Protein AF-A0AAV4EIN0-F1 (afdb_monomer_lite)

InterPro domains:
  IPR035426 Gemin2/Brr1 [PF04938] (2-85)

Structure (mmCIF, N/CA/C/O backbone):
data_AF-A0AAV4EIN0-F1
#
_entry.id   AF-A0AAV4EIN0-F1
#
loop_
_atom_site.group_PDB
_atom_site.id
_atom_site.type_symbol
_atom_site.label_atom_id
_atom_site.label_alt_id
_atom_site.label_comp_id
_atom_site.label_asym_id
_atom_site.l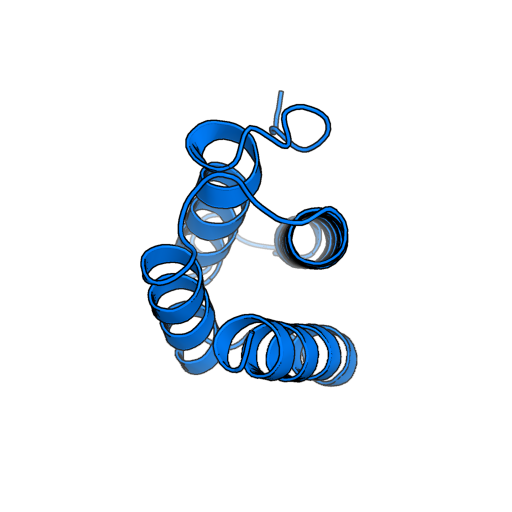abel_entity_id
_atom_site.label_seq_id
_atom_site.pdbx_PDB_ins_code
_atom_site.Cartn_x
_atom_site.Cartn_y
_atom_site.Cartn_z
_atom_site.occupancy
_atom_site.B_iso_or_equiv
_atom_site.auth_seq_id
_atom_site.auth_comp_id
_atom_site.auth_asym_id
_atom_site.auth_atom_id
_atom_site.pdbx_PDB_model_num
ATOM 1 N N . SER A 1 1 ? -8.098 -2.207 15.894 1.00 77.88 1 SER A N 1
ATOM 2 C CA . SER A 1 1 ? -9.327 -3.025 15.715 1.00 77.88 1 SER A CA 1
ATOM 3 C C . SER A 1 1 ? -8.955 -4.424 15.199 1.00 77.88 1 SER A C 1
ATOM 5 O O . SER A 1 1 ? -7.773 -4.666 14.973 1.00 77.88 1 SER A O 1
ATOM 7 N N . GLN A 1 2 ? -9.899 -5.365 15.015 1.00 86.19 2 GLN A N 1
ATOM 8 C CA . GLN A 1 2 ? -9.580 -6.633 14.321 1.00 86.19 2 GLN A CA 1
ATOM 9 C C . GLN A 1 2 ? -9.085 -6.377 12.884 1.00 86.19 2 GLN A C 1
ATOM 11 O O . GLN A 1 2 ? -8.132 -7.016 12.451 1.00 86.19 2 GLN A O 1
ATOM 16 N N . VAL A 1 3 ? -9.653 -5.378 12.196 1.00 90.25 3 VAL A N 1
ATOM 17 C CA . VAL A 1 3 ? -9.224 -4.945 10.853 1.00 90.25 3 VAL A CA 1
ATOM 18 C C . VAL A 1 3 ? -7.778 -4.441 10.862 1.00 90.25 3 VAL A C 1
ATOM 20 O O . VAL A 1 3 ? -7.005 -4.851 10.004 1.00 90.25 3 VAL A O 1
ATOM 23 N N . THR A 1 4 ? -7.379 -3.634 11.855 1.00 91.06 4 THR A N 1
ATOM 24 C CA . THR A 1 4 ? -5.990 -3.144 12.002 1.00 91.06 4 THR A CA 1
ATOM 25 C C . THR A 1 4 ? -4.988 -4.290 1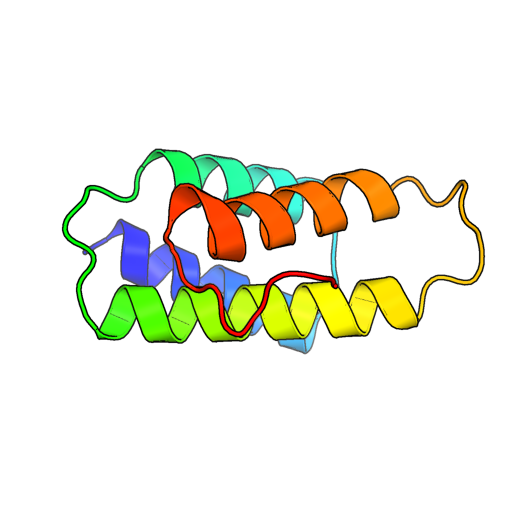2.098 1.00 91.06 4 THR A C 1
ATOM 27 O O . THR A 1 4 ? -3.977 -4.277 11.409 1.00 91.06 4 THR A O 1
ATOM 30 N N . LYS A 1 5 ? -5.290 -5.317 12.905 1.00 94.12 5 LYS A N 1
ATOM 31 C CA . LYS A 1 5 ? -4.410 -6.487 13.050 1.00 94.12 5 LYS A CA 1
ATOM 32 C C . LYS A 1 5 ? -4.264 -7.233 11.728 1.00 94.12 5 LYS A C 1
ATOM 34 O O . LYS A 1 5 ? -3.163 -7.594 11.338 1.00 94.12 5 LYS A O 1
ATOM 39 N N . VAL A 1 6 ? -5.369 -7.448 11.014 1.00 95.81 6 VAL A N 1
ATOM 40 C CA . VAL A 1 6 ? -5.333 -8.114 9.704 1.00 95.81 6 VAL A CA 1
ATOM 41 C C . VAL A 1 6 ? -4.557 -7.269 8.685 1.00 95.81 6 VAL A C 1
ATOM 43 O O . VAL A 1 6 ? -3.752 -7.817 7.937 1.00 95.81 6 VAL A O 1
ATOM 46 N N . LEU A 1 7 ? -4.723 -5.942 8.698 1.00 96.00 7 LEU A N 1
ATOM 47 C CA . LEU A 1 7 ? -3.931 -5.021 7.880 1.00 96.00 7 LEU A CA 1
ATOM 48 C C . LEU A 1 7 ? -2.434 -5.150 8.177 1.00 96.00 7 LEU A C 1
ATOM 50 O O . LEU A 1 7 ? -1.660 -5.337 7.243 1.00 96.00 7 LEU A O 1
ATOM 54 N N . GLU A 1 8 ? -2.033 -5.115 9.447 1.00 96.81 8 GLU A N 1
ATOM 55 C CA . GLU A 1 8 ? -0.649 -5.342 9.876 1.00 96.81 8 GLU A CA 1
ATOM 56 C C . GLU A 1 8 ? -0.095 -6.666 9.324 1.00 96.81 8 GLU A C 1
ATOM 58 O O . GLU A 1 8 ? 0.959 -6.671 8.685 1.00 96.81 8 GLU A O 1
ATOM 63 N N . TYR A 1 9 ? -0.819 -7.778 9.496 1.00 96.94 9 TYR A N 1
ATOM 64 C CA . TYR A 1 9 ? -0.406 -9.080 8.962 1.00 96.94 9 TYR A CA 1
ATOM 65 C C . TYR A 1 9 ? -0.201 -9.042 7.444 1.00 96.94 9 TYR A C 1
ATOM 67 O O . TYR A 1 9 ? 0.816 -9.527 6.949 1.00 96.94 9 TYR A O 1
ATOM 75 N N . HIS A 1 10 ? -1.127 -8.438 6.696 1.00 97.50 10 HIS A N 1
ATOM 76 C CA . HIS A 1 10 ? -0.999 -8.323 5.245 1.00 97.50 10 HIS A CA 1
ATOM 77 C C . HIS A 1 10 ? 0.148 -7.403 4.815 1.00 97.50 10 HIS A C 1
ATOM 79 O O . HIS A 1 10 ? 0.783 -7.696 3.803 1.00 97.50 10 HIS A O 1
ATOM 85 N N . VAL A 1 11 ? 0.430 -6.325 5.551 1.00 97.69 11 VAL A N 1
ATOM 86 C CA . VAL A 1 11 ? 1.560 -5.421 5.274 1.00 97.69 11 VAL A CA 1
ATOM 87 C C . VAL A 1 11 ? 2.890 -6.131 5.515 1.00 97.69 11 VAL A C 1
ATOM 89 O O . VAL A 1 11 ? 3.768 -6.079 4.657 1.00 97.69 11 VAL A O 1
ATOM 92 N N . ASN A 1 12 ? 3.029 -6.851 6.628 1.00 97.50 12 ASN A N 1
ATOM 93 C CA . ASN A 1 12 ? 4.235 -7.632 6.908 1.00 97.50 12 ASN A CA 1
ATOM 94 C C . ASN A 1 12 ? 4.423 -8.757 5.875 1.00 97.50 12 ASN A C 1
ATOM 96 O O . ASN A 1 12 ? 5.533 -9.009 5.413 1.00 97.50 12 ASN A O 1
ATOM 100 N N . TRP A 1 13 ? 3.335 -9.410 5.453 1.00 97.19 13 TRP A N 1
ATOM 101 C CA . TRP A 1 13 ? 3.400 -10.446 4.422 1.00 97.19 13 TRP A CA 1
ATOM 102 C C . TRP A 1 13 ? 3.788 -9.887 3.046 1.00 97.19 13 TRP A C 1
ATOM 104 O O .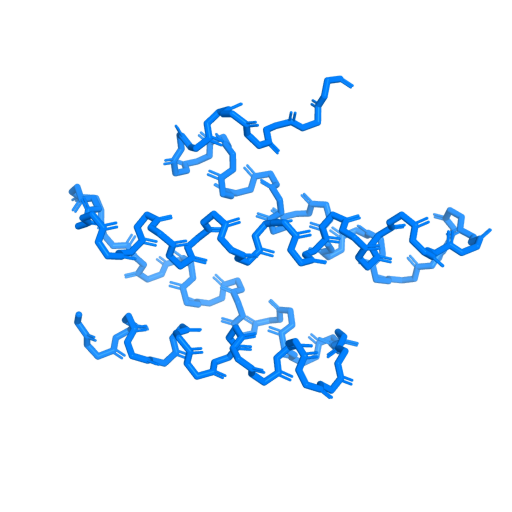 TRP A 1 13 ? 4.562 -10.519 2.328 1.00 97.19 13 TRP A O 1
ATOM 114 N N . LEU A 1 14 ? 3.300 -8.690 2.694 1.00 97.19 14 LEU A N 1
ATOM 115 C CA . LEU A 1 14 ? 3.685 -7.974 1.472 1.00 97.19 14 LEU A CA 1
ATOM 116 C C . LEU A 1 14 ? 5.191 -7.707 1.440 1.00 97.19 14 LEU A C 1
ATOM 118 O O . LEU A 1 14 ? 5.837 -7.954 0.428 1.00 97.19 14 LEU A O 1
ATOM 122 N N . GLU A 1 15 ? 5.749 -7.218 2.546 1.00 96.00 15 GLU A N 1
ATOM 123 C CA . GLU A 1 15 ? 7.180 -6.924 2.647 1.00 96.00 15 GLU A CA 1
ATOM 124 C C . GLU A 1 15 ? 8.042 -8.186 2.501 1.00 96.00 15 GLU A C 1
ATOM 126 O O . GLU A 1 15 ? 9.083 -8.149 1.852 1.00 96.00 15 GLU A O 1
ATOM 131 N N . ALA A 1 16 ? 7.589 -9.314 3.051 1.00 96.19 16 ALA A N 1
ATOM 132 C CA . ALA A 1 16 ? 8.332 -10.569 3.006 1.00 96.19 16 ALA A CA 1
ATOM 133 C C . ALA A 1 16 ? 8.227 -11.318 1.666 1.00 96.19 16 ALA A C 1
ATOM 135 O O . ALA A 1 16 ? 9.140 -12.061 1.315 1.00 96.19 16 ALA A O 1
ATOM 136 N N . THR A 1 17 ? 7.106 -11.190 0.946 1.00 95.12 17 THR A N 1
ATOM 137 C CA . THR A 1 17 ? 6.797 -12.064 -0.207 1.00 95.12 17 THR A CA 1
ATOM 138 C C . THR A 1 17 ? 6.551 -11.336 -1.524 1.00 95.12 17 THR A C 1
ATOM 140 O O . THR A 1 17 ? 6.472 -11.983 -2.567 1.00 95.12 17 THR A O 1
ATOM 143 N N . GLY A 1 18 ? 6.479 -10.006 -1.502 1.00 94.00 18 GLY A N 1
ATOM 144 C CA . GLY A 1 18 ? 6.140 -9.199 -2.667 1.00 94.00 18 GLY A CA 1
ATOM 145 C C . GLY A 1 18 ? 4.634 -9.104 -2.910 1.00 94.00 18 GLY A C 1
ATOM 146 O O . GLY A 1 18 ? 3.811 -9.680 -2.198 1.00 94.00 18 GLY A O 1
ATOM 147 N N . PHE A 1 19 ? 4.257 -8.307 -3.911 1.00 95.31 19 PHE A N 1
ATOM 148 C CA . PHE A 1 19 ? 2.855 -8.026 -4.198 1.00 95.31 19 PHE A CA 1
ATOM 149 C C . PHE A 1 19 ? 2.211 -9.138 -5.028 1.00 95.31 19 PHE A C 1
ATOM 151 O O . PHE A 1 19 ? 2.778 -9.640 -5.998 1.00 95.31 19 PHE A O 1
ATOM 158 N N . SER A 1 20 ? 0.972 -9.485 -4.679 1.00 95.00 20 SER A N 1
ATOM 159 C CA . SER A 1 20 ? 0.135 -10.363 -5.491 1.00 95.00 20 SER A CA 1
ATOM 160 C C . SER A 1 20 ? -1.261 -9.784 -5.667 1.00 95.00 20 SER A C 1
ATOM 162 O O . SER A 1 20 ? -1.815 -9.135 -4.779 1.00 95.00 20 SER A O 1
ATOM 164 N N . ARG A 1 21 ? -1.901 -10.124 -6.785 1.00 93.56 21 ARG A N 1
ATOM 165 C CA . ARG A 1 21 ? -3.263 -9.678 -7.107 1.00 93.56 21 ARG A CA 1
ATOM 166 C C . ARG A 1 21 ? -4.315 -10.064 -6.062 1.00 93.56 21 ARG A C 1
ATOM 168 O O . ARG A 1 21 ? -5.267 -9.332 -5.799 1.00 93.56 21 ARG A O 1
ATOM 175 N N . LYS A 1 22 ? -4.163 -11.238 -5.439 1.00 94.50 22 LYS A N 1
ATOM 176 C CA . LYS A 1 22 ? -5.048 -11.666 -4.341 1.00 94.50 22 LYS A CA 1
ATOM 177 C C . LYS A 1 22 ? -4.872 -10.769 -3.118 1.00 94.50 22 LYS A C 1
ATOM 179 O O . LYS A 1 22 ? -5.855 -10.441 -2.459 1.00 94.50 22 LYS A O 1
ATOM 184 N N . GLN A 1 23 ? -3.641 -10.358 -2.840 1.00 94.94 23 GLN A N 1
ATOM 185 C CA . GLN A 1 23 ? -3.324 -9.476 -1.728 1.00 94.94 23 GLN A CA 1
ATOM 186 C C . GLN A 1 23 ? -3.797 -8.042 -1.983 1.00 94.94 23 GLN A C 1
ATOM 188 O O . GLN A 1 23 ? -4.357 -7.437 -1.076 1.00 94.94 23 GLN A O 1
ATOM 193 N N . GLY A 1 24 ? -3.709 -7.543 -3.220 1.00 96.00 24 GLY A N 1
ATOM 194 C CA . GLY A 1 24 ? -4.311 -6.265 -3.620 1.00 96.00 24 GLY A CA 1
ATOM 195 C C . GLY A 1 24 ? -5.808 -6.177 -3.298 1.00 96.00 24 GLY A C 1
ATOM 196 O O . GLY A 1 24 ? -6.271 -5.188 -2.730 1.00 96.00 24 GLY A O 1
ATOM 197 N N . ARG A 1 25 ? -6.567 -7.251 -3.559 1.00 96.25 25 ARG A N 1
ATOM 198 C CA . ARG A 1 25 ? -7.999 -7.336 -3.203 1.00 96.25 25 ARG A CA 1
ATOM 199 C C . ARG A 1 25 ? -8.238 -7.311 -1.695 1.00 96.25 25 ARG A C 1
ATOM 201 O O . ARG A 1 25 ? -9.172 -6.651 -1.248 1.00 96.25 25 ARG A O 1
ATOM 208 N N . TRP A 1 26 ? -7.401 -8.008 -0.924 1.00 96.94 26 TRP A N 1
ATOM 209 C CA . TRP A 1 26 ? -7.454 -7.953 0.537 1.00 96.94 26 TRP A CA 1
ATOM 210 C C . TRP A 1 26 ? -7.182 -6.543 1.048 1.00 96.94 26 TRP A C 1
ATOM 212 O O . TRP A 1 26 ? -7.962 -6.048 1.855 1.00 96.94 26 TRP A O 1
ATOM 222 N N . PHE A 1 27 ? -6.155 -5.861 0.533 1.00 97.38 27 PHE A N 1
ATOM 223 C CA . PHE A 1 27 ? -5.898 -4.468 0.892 1.00 97.38 27 PHE A CA 1
ATOM 224 C C . PHE A 1 27 ? -7.098 -3.583 0.579 1.00 97.38 27 PHE A C 1
ATOM 226 O O . PHE A 1 27 ? -7.571 -2.893 1.472 1.00 97.38 27 PHE A O 1
ATOM 233 N N . TYR A 1 28 ? -7.658 -3.654 -0.630 1.00 96.56 28 TYR A N 1
ATOM 234 C CA . TYR A 1 28 ? -8.846 -2.871 -0.976 1.00 96.56 28 TYR A CA 1
ATOM 235 C C . TYR A 1 28 ? -10.018 -3.121 -0.011 1.00 96.56 28 TYR A C 1
ATOM 237 O O . TYR A 1 28 ? -10.622 -2.172 0.487 1.00 96.56 28 TYR A O 1
ATOM 245 N N . ALA A 1 29 ? -10.309 -4.386 0.309 1.00 96.38 29 ALA A N 1
ATOM 246 C CA . ALA A 1 29 ? -11.371 -4.741 1.247 1.00 96.38 29 ALA A CA 1
ATOM 247 C C . ALA A 1 29 ? -11.097 -4.220 2.668 1.00 96.38 29 ALA A C 1
ATOM 249 O O . ALA A 1 29 ? -12.002 -3.693 3.311 1.00 96.38 29 ALA A O 1
ATOM 250 N N . LEU A 1 30 ? -9.859 -4.331 3.158 1.00 95.88 30 LEU A N 1
ATOM 251 C CA . LEU A 1 30 ? -9.469 -3.834 4.481 1.00 95.88 30 LEU A CA 1
ATOM 252 C C . LEU A 1 30 ? -9.571 -2.312 4.552 1.00 95.88 30 LEU A C 1
ATOM 254 O O . LEU A 1 30 ? -10.170 -1.792 5.488 1.00 95.88 30 LEU A O 1
ATOM 258 N N . LEU A 1 31 ? -9.062 -1.610 3.535 1.00 95.25 31 LEU A N 1
ATOM 259 C CA . LEU A 1 31 ? -9.170 -0.158 3.412 1.00 95.25 31 LEU A CA 1
ATOM 260 C C . LEU A 1 31 ? -10.639 0.283 3.410 1.00 95.25 31 LEU A C 1
ATOM 262 O O . LEU A 1 31 ? -11.002 1.176 4.164 1.00 95.25 31 LEU A O 1
ATOM 266 N N . ALA A 1 32 ? -11.511 -0.387 2.653 1.00 94.38 32 ALA A N 1
ATOM 267 C CA . ALA A 1 32 ? -12.941 -0.070 2.624 1.00 94.38 32 ALA A CA 1
ATOM 268 C C . ALA A 1 32 ? -13.649 -0.242 3.985 1.00 94.38 32 ALA A C 1
ATOM 270 O O . ALA A 1 32 ? -14.698 0.359 4.205 1.00 94.38 32 ALA A O 1
ATOM 271 N N . ASN A 1 33 ? -13.089 -1.043 4.899 1.00 93.12 33 ASN A N 1
ATOM 272 C CA . ASN A 1 33 ? -13.636 -1.278 6.238 1.00 93.12 33 ASN A CA 1
ATOM 273 C C . ASN A 1 33 ? -13.010 -0.393 7.331 1.00 93.12 33 ASN A C 1
ATOM 275 O O . ASN A 1 33 ? -13.460 -0.438 8.478 1.00 93.12 33 ASN A O 1
ATOM 279 N N . LEU A 1 34 ? -11.985 0.407 7.019 1.00 91.38 34 LEU A N 1
ATOM 280 C CA . LEU A 1 34 ? -11.424 1.358 7.977 1.00 91.38 34 LEU A CA 1
ATOM 281 C C . LEU A 1 34 ? -12.377 2.543 8.162 1.00 91.38 34 LEU A C 1
ATOM 283 O O . LEU A 1 34 ? -12.677 3.279 7.223 1.00 91.38 34 LEU A O 1
ATOM 287 N N . GLN A 1 35 ? -12.836 2.745 9.395 1.00 86.31 35 GLN A N 1
ATOM 288 C CA . GLN A 1 35 ? -13.717 3.853 9.752 1.00 86.31 35 GLN A CA 1
ATOM 289 C C . GLN A 1 35 ? -12.901 5.085 10.154 1.00 86.31 35 GLN A C 1
ATOM 291 O O . GLN A 1 35 ? -11.914 4.979 10.880 1.00 86.31 35 GLN A O 1
ATOM 296 N N . LYS A 1 36 ? -13.332 6.267 9.701 1.00 86.69 36 LYS A N 1
ATOM 297 C CA . LYS A 1 36 ? -12.800 7.546 10.187 1.00 86.69 36 LYS A CA 1
ATOM 298 C C . LYS A 1 36 ? -13.480 7.929 11.521 1.00 86.69 36 LYS A C 1
ATOM 300 O O . LYS A 1 36 ? -14.674 7.665 11.663 1.00 86.69 36 LYS A O 1
ATOM 305 N N . PRO A 1 37 ? -12.779 8.603 12.455 1.00 89.69 37 PRO A N 1
ATOM 306 C CA . PRO A 1 37 ? -11.375 9.011 12.373 1.00 89.69 37 PRO A CA 1
ATOM 307 C C . PRO A 1 37 ? -10.416 7.831 12.578 1.00 89.69 37 PRO A C 1
ATOM 309 O O . PRO A 1 37 ? -10.658 6.958 13.407 1.00 89.69 37 PRO A O 1
ATOM 312 N N . LEU A 1 38 ? -9.317 7.826 11.821 1.00 88.25 38 LEU A N 1
ATOM 313 C CA . LEU A 1 38 ? -8.283 6.799 11.935 1.00 88.25 38 LEU A CA 1
ATOM 314 C C . LEU A 1 38 ? -7.517 6.941 13.250 1.00 88.25 38 LEU A C 1
ATOM 316 O O . LEU A 1 38 ? -7.193 8.056 13.669 1.00 88.25 38 LEU A O 1
ATOM 320 N N . MET A 1 39 ? -7.161 5.812 13.858 1.00 91.12 39 MET A N 1
ATOM 321 C CA . MET A 1 39 ? -6.232 5.822 14.982 1.00 91.12 39 MET A CA 1
ATOM 322 C C . MET A 1 39 ? -4.797 6.058 14.480 1.00 91.12 39 MET A C 1
ATOM 324 O O . MET A 1 39 ? -4.471 5.688 13.348 1.00 91.12 39 MET A O 1
ATOM 328 N N . PRO A 1 40 ? -3.897 6.623 15.309 1.00 90.69 40 PRO A N 1
ATOM 329 C CA . PRO A 1 40 ? -2.498 6.836 14.925 1.00 90.69 40 PRO A CA 1
ATOM 330 C C . PRO A 1 40 ? -1.791 5.563 14.434 1.00 90.69 40 PRO A C 1
ATOM 332 O O . PRO A 1 40 ? -0.964 5.620 13.524 1.00 90.69 40 PRO A O 1
ATOM 335 N N . GLU A 1 41 ? -2.148 4.413 15.008 1.00 90.88 41 GLU A N 1
ATOM 336 C CA . GLU A 1 41 ? -1.649 3.100 14.600 1.00 90.88 41 GLU A CA 1
ATOM 337 C C . GLU A 1 41 ? -2.085 2.734 13.174 1.00 90.88 41 GLU A C 1
ATOM 339 O O . GLU A 1 41 ? -1.242 2.358 12.359 1.00 90.88 41 GLU A O 1
ATOM 344 N N . ASP A 1 42 ? -3.368 2.920 12.837 1.00 92.38 42 ASP A N 1
ATOM 345 C CA . ASP A 1 42 ? -3.877 2.684 11.482 1.00 92.38 42 ASP A CA 1
ATOM 346 C C . ASP A 1 42 ? -3.136 3.577 10.478 1.00 92.38 42 ASP A C 1
ATOM 348 O O . ASP A 1 42 ? -2.657 3.096 9.454 1.00 92.38 42 ASP A O 1
ATOM 352 N N . CYS A 1 43 ? -2.948 4.862 10.804 1.00 93.44 43 CYS A N 1
ATOM 353 C CA . CYS A 1 43 ? -2.171 5.785 9.975 1.00 93.44 43 CYS A CA 1
ATOM 354 C C . CYS A 1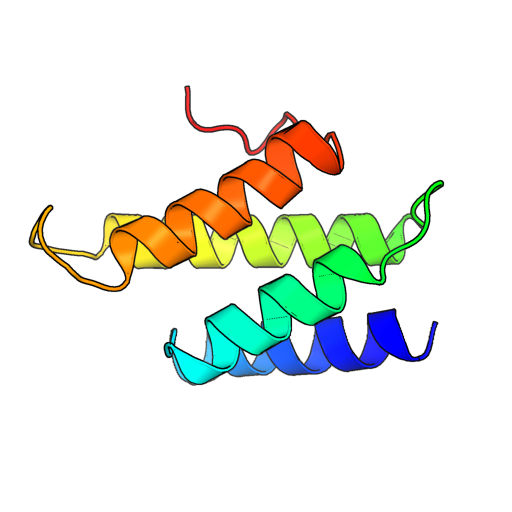 43 ? -0.741 5.276 9.738 1.00 93.44 43 CYS A C 1
ATOM 356 O O . CYS A 1 43 ? -0.258 5.313 8.610 1.00 93.44 43 CYS A O 1
ATOM 358 N N . SER A 1 44 ? -0.057 4.779 10.773 1.00 94.44 44 SER A N 1
ATOM 359 C CA . SER A 1 44 ? 1.300 4.228 10.643 1.00 94.44 44 SER A CA 1
ATOM 360 C C . SER A 1 44 ? 1.353 3.061 9.649 1.00 94.44 44 SER A C 1
ATOM 362 O O . SER A 1 44 ? 2.186 3.055 8.734 1.00 94.44 44 SER A O 1
ATOM 364 N N . TRP A 1 45 ? 0.413 2.118 9.765 1.00 96.25 45 TRP A N 1
ATOM 365 C CA . TRP A 1 45 ? 0.317 0.961 8.872 1.00 96.25 45 TRP A CA 1
ATOM 366 C C . TRP A 1 45 ? -0.040 1.348 7.440 1.00 96.25 45 TRP A C 1
ATOM 368 O O . TRP A 1 45 ? 0.585 0.849 6.504 1.00 96.25 45 TRP A O 1
ATOM 378 N N . LEU A 1 46 ? -0.973 2.284 7.255 1.00 96.00 46 LEU A N 1
ATOM 379 C CA . LEU A 1 46 ? -1.323 2.820 5.939 1.00 96.00 46 LEU A CA 1
ATOM 380 C C . LEU A 1 46 ? -0.118 3.479 5.265 1.00 96.00 46 LEU A C 1
ATOM 382 O O . LEU A 1 46 ? 0.157 3.208 4.096 1.00 96.00 46 LEU A O 1
ATOM 386 N N . ARG A 1 47 ? 0.652 4.284 6.007 1.00 95.62 47 ARG A N 1
ATOM 387 C CA . ARG A 1 47 ? 1.867 4.908 5.470 1.00 95.62 47 ARG A CA 1
ATOM 388 C C . ARG A 1 47 ? 2.915 3.874 5.065 1.00 95.62 47 ARG A C 1
ATOM 390 O O . ARG A 1 47 ? 3.552 4.022 4.024 1.00 95.62 47 ARG A O 1
ATOM 397 N N . ARG A 1 48 ? 3.105 2.822 5.868 1.00 96.38 48 ARG A N 1
ATOM 398 C CA . ARG A 1 48 ? 4.021 1.721 5.530 1.00 96.38 48 ARG A CA 1
ATOM 399 C C . ARG A 1 48 ? 3.563 0.977 4.276 1.00 96.38 48 ARG A C 1
ATOM 401 O O . ARG A 1 48 ? 4.389 0.755 3.396 1.00 96.38 48 ARG A O 1
ATOM 408 N N . LEU A 1 49 ? 2.270 0.663 4.169 1.00 97.38 49 LEU A N 1
ATOM 409 C CA . LEU A 1 49 ? 1.679 0.034 2.986 1.00 97.38 49 LEU A CA 1
ATOM 410 C C . LEU A 1 49 ? 1.951 0.854 1.721 1.00 97.38 49 LEU A C 1
ATOM 412 O O . LEU A 1 49 ? 2.485 0.318 0.756 1.00 97.38 49 LEU A O 1
ATOM 416 N N . ALA A 1 50 ? 1.639 2.151 1.738 1.00 96.75 50 ALA A N 1
ATOM 417 C CA . ALA A 1 50 ? 1.851 3.014 0.580 1.00 96.75 50 ALA A CA 1
ATOM 418 C C . ALA A 1 50 ? 3.328 3.086 0.168 1.00 96.75 50 ALA A C 1
ATOM 420 O O . ALA A 1 50 ? 3.620 2.952 -1.014 1.00 96.75 50 ALA A O 1
ATOM 421 N N . ARG A 1 51 ? 4.268 3.195 1.120 1.00 96.25 51 ARG A N 1
ATOM 422 C CA . ARG A 1 51 ? 5.710 3.162 0.810 1.00 96.25 51 ARG A CA 1
ATOM 423 C C . ARG A 1 51 ? 6.140 1.854 0.145 1.00 96.25 51 ARG A C 1
ATOM 425 O O . ARG A 1 51 ? 6.869 1.891 -0.841 1.00 96.25 51 ARG A O 1
ATOM 432 N N . LEU A 1 52 ? 5.673 0.710 0.649 1.00 96.94 52 LEU A N 1
ATOM 433 C CA . LEU A 1 52 ? 5.951 -0.591 0.031 1.00 96.94 52 LEU A CA 1
ATOM 434 C C . LEU A 1 52 ? 5.369 -0.664 -1.384 1.00 96.94 52 LEU A C 1
ATOM 436 O O . LEU A 1 52 ? 6.077 -1.053 -2.308 1.00 96.94 52 LEU A O 1
ATOM 440 N N . CYS A 1 53 ? 4.120 -0.232 -1.579 1.00 96.75 53 CYS A N 1
ATOM 441 C CA . CYS A 1 53 ? 3.503 -0.185 -2.903 1.00 96.75 53 CYS A CA 1
ATOM 442 C C . CYS A 1 53 ? 4.273 0.727 -3.868 1.00 96.75 53 CYS A C 1
ATOM 444 O O . CYS A 1 53 ? 4.489 0.334 -5.012 1.00 96.75 53 CYS A O 1
ATOM 446 N N . SER A 1 54 ? 4.731 1.899 -3.419 1.00 95.75 54 SER A N 1
ATOM 447 C CA . SER A 1 54 ? 5.536 2.813 -4.236 1.00 95.75 54 SER A CA 1
ATOM 448 C C . SER A 1 54 ? 6.877 2.201 -4.633 1.00 95.75 54 SER A C 1
ATOM 450 O O . SER A 1 54 ? 7.256 2.306 -5.797 1.00 95.75 54 SER A O 1
ATOM 452 N N . ASN A 1 55 ? 7.559 1.513 -3.711 1.00 96.00 55 ASN A N 1
ATOM 453 C CA . ASN A 1 55 ? 8.821 0.826 -3.998 1.00 96.00 55 ASN A CA 1
ATOM 454 C C . ASN A 1 55 ? 8.637 -0.308 -5.013 1.00 96.00 55 ASN A C 1
ATOM 456 O O . ASN A 1 55 ? 9.415 -0.421 -5.954 1.00 96.00 55 ASN A O 1
ATOM 460 N N . ILE A 1 56 ? 7.592 -1.124 -4.845 1.00 95.94 56 ILE A N 1
ATOM 461 C CA . ILE A 1 56 ? 7.280 -2.221 -5.771 1.00 95.94 56 ILE A CA 1
ATOM 462 C C . ILE A 1 56 ? 6.938 -1.659 -7.149 1.00 95.94 56 ILE A C 1
ATOM 464 O O . ILE A 1 56 ? 7.453 -2.138 -8.151 1.00 95.94 56 ILE A O 1
ATOM 468 N N . ARG A 1 57 ? 6.127 -0.598 -7.201 1.00 95.94 57 ARG A N 1
ATOM 469 C CA . ARG A 1 57 ? 5.770 0.073 -8.450 1.00 95.94 57 ARG A CA 1
ATOM 470 C C . ARG A 1 57 ? 6.991 0.642 -9.172 1.00 95.94 57 ARG A C 1
ATOM 472 O O . ARG A 1 57 ? 7.074 0.518 -10.385 1.00 95.94 57 ARG A O 1
ATOM 479 N N . ALA A 1 58 ? 7.925 1.252 -8.442 1.00 95.06 58 ALA A N 1
ATOM 480 C CA . ALA A 1 58 ? 9.155 1.800 -9.014 1.00 95.06 58 ALA A CA 1
ATOM 481 C C . ALA A 1 58 ? 10.086 0.720 -9.594 1.00 95.06 58 ALA A C 1
ATOM 483 O O . ALA A 1 58 ? 10.932 1.034 -10.424 1.00 95.06 58 ALA A O 1
ATOM 484 N N . ALA A 1 59 ? 9.927 -0.535 -9.165 1.00 95.38 59 ALA A N 1
ATOM 485 C CA . ALA A 1 59 ? 10.660 -1.680 -9.691 1.00 95.38 59 ALA A CA 1
ATOM 486 C C . ALA A 1 59 ? 9.976 -2.351 -10.899 1.00 95.38 59 ALA A C 1
ATOM 488 O O . ALA A 1 59 ? 10.535 -3.298 -11.448 1.00 95.38 59 ALA A O 1
ATOM 489 N N . LEU A 1 60 ? 8.782 -1.905 -11.313 1.00 95.06 60 LEU A N 1
ATOM 490 C CA . LEU A 1 60 ? 8.113 -2.440 -12.502 1.00 95.06 60 LEU A CA 1
ATOM 491 C C . LEU A 1 60 ? 8.799 -1.929 -13.775 1.00 95.06 60 LEU A C 1
ATOM 493 O O . LEU A 1 60 ? 9.020 -0.731 -13.935 1.00 95.06 60 LEU A O 1
ATOM 497 N N . GLU A 1 61 ? 9.098 -2.840 -14.701 1.00 93.12 61 GLU A N 1
ATOM 498 C CA . GLU A 1 61 ? 9.825 -2.525 -15.941 1.00 93.12 61 GLU A CA 1
ATOM 499 C C . GLU A 1 61 ? 8.908 -2.063 -17.084 1.00 93.12 61 GLU A C 1
ATOM 501 O O . GLU A 1 61 ? 9.370 -1.428 -18.031 1.00 93.12 61 GLU A O 1
ATOM 506 N N . SER A 1 62 ? 7.610 -2.378 -17.012 1.00 93.12 62 SER A N 1
ATOM 507 C CA . SER A 1 62 ? 6.639 -2.114 -18.077 1.00 93.12 62 SER A CA 1
ATOM 508 C C . SER A 1 62 ? 5.437 -1.316 -17.560 1.00 93.12 62 SER A C 1
ATOM 510 O O . SER A 1 62 ? 4.860 -1.662 -16.524 1.00 93.12 62 SER A O 1
ATOM 512 N N . PRO A 1 63 ? 5.004 -0.272 -18.294 1.00 88.38 63 PRO A N 1
ATOM 513 C CA . PRO A 1 63 ? 3.771 0.449 -17.991 1.00 88.38 63 PRO A CA 1
ATOM 514 C C . PRO A 1 63 ? 2.501 -0.386 -18.243 1.00 88.38 63 PRO A C 1
ATOM 516 O O . PRO A 1 63 ? 1.419 -0.008 -17.797 1.00 88.38 63 PRO A O 1
ATOM 519 N N . GLU A 1 64 ? 2.612 -1.529 -18.919 1.00 92.12 64 GLU A N 1
ATOM 520 C CA . GLU A 1 64 ? 1.536 -2.500 -19.127 1.00 92.12 64 GLU A CA 1
ATOM 521 C C . GLU A 1 64 ? 1.466 -3.563 -18.021 1.00 92.12 64 GLU A C 1
ATOM 523 O O . GLU A 1 64 ? 0.606 -4.449 -18.084 1.00 92.12 64 GLU A O 1
ATOM 528 N N . ASP A 1 65 ? 2.337 -3.498 -17.005 1.00 93.44 65 ASP A N 1
ATOM 529 C CA . ASP A 1 65 ? 2.316 -4.464 -15.912 1.00 93.44 65 ASP A CA 1
ATOM 530 C C . ASP A 1 65 ? 0.940 -4.448 -15.213 1.00 93.44 65 ASP A C 1
ATOM 532 O O . ASP A 1 65 ? 0.467 -3.397 -14.756 1.00 93.44 65 ASP A O 1
ATOM 536 N N . PRO A 1 66 ? 0.265 -5.605 -15.094 1.00 88.81 66 PRO A N 1
ATOM 537 C CA . PRO A 1 66 ? -1.078 -5.675 -14.530 1.00 88.81 66 PRO A CA 1
ATOM 538 C C . PRO A 1 66 ? -1.152 -5.207 -13.068 1.00 88.8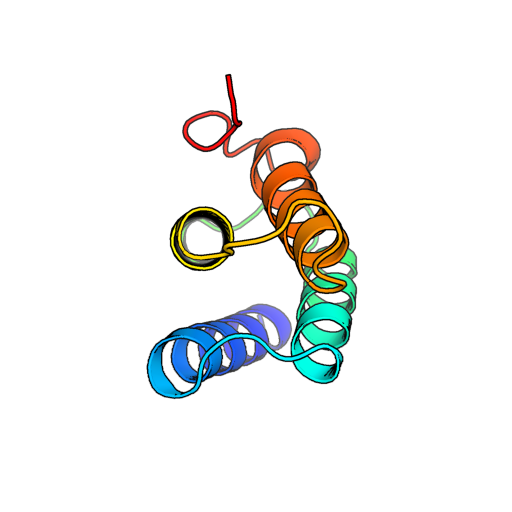1 66 PRO A C 1
ATOM 540 O O . PRO A 1 66 ? -2.234 -4.832 -12.607 1.00 88.81 66 PRO A O 1
ATOM 543 N N . GLN A 1 67 ? -0.039 -5.219 -12.329 1.00 93.25 67 GLN A N 1
ATOM 544 C CA . GLN A 1 67 ? 0.032 -4.761 -10.943 1.00 93.25 67 GLN A CA 1
ATOM 545 C C . GLN A 1 67 ? 0.067 -3.237 -10.826 1.00 93.25 67 GLN A C 1
ATOM 547 O O . GLN A 1 67 ? -0.345 -2.710 -9.791 1.00 93.25 67 GLN A O 1
ATOM 552 N N . LEU A 1 68 ? 0.493 -2.516 -11.869 1.00 95.38 68 LEU A N 1
ATOM 553 C CA . LEU A 1 68 ? 0.664 -1.061 -11.834 1.00 95.38 68 LEU A CA 1
ATOM 554 C C . LEU A 1 68 ? -0.618 -0.344 -11.393 1.00 95.38 68 LEU A C 1
ATOM 556 O O . LEU A 1 68 ? -0.596 0.502 -10.498 1.00 95.38 68 LEU A O 1
ATOM 560 N N . ASN A 1 69 ? -1.757 -0.728 -11.972 1.00 93.88 69 ASN A N 1
ATOM 561 C CA . ASN A 1 69 ? -3.056 -0.142 -11.643 1.00 93.88 69 ASN A CA 1
ATOM 562 C C . ASN A 1 69 ? -3.495 -0.450 -10.204 1.00 93.88 69 ASN A C 1
ATOM 564 O O . ASN A 1 69 ? -4.060 0.413 -9.532 1.00 93.88 69 ASN A O 1
ATOM 568 N N . GLU A 1 70 ? -3.226 -1.663 -9.717 1.00 95.50 70 GLU A N 1
ATOM 569 C CA . GLU A 1 70 ? -3.588 -2.074 -8.356 1.00 95.50 70 GLU A CA 1
ATOM 570 C C . GLU A 1 70 ? -2.742 -1.325 -7.312 1.00 95.50 70 GLU A C 1
ATOM 572 O O . GLU A 1 70 ? -3.282 -0.823 -6.324 1.00 95.50 70 GLU A O 1
ATOM 577 N N . LEU A 1 71 ? -1.439 -1.168 -7.566 1.00 96.75 71 LEU A N 1
ATOM 578 C CA . LEU A 1 71 ? -0.524 -0.403 -6.715 1.00 96.75 71 LEU A CA 1
ATOM 579 C C . LEU A 1 71 ? -0.904 1.083 -6.680 1.00 96.75 71 LEU A C 1
ATOM 581 O O . LEU A 1 71 ? -1.032 1.655 -5.596 1.00 96.75 71 LEU A O 1
ATOM 585 N N . ASN A 1 72 ? -1.164 1.690 -7.843 1.00 95.62 72 ASN A N 1
ATOM 586 C CA . ASN A 1 72 ? -1.594 3.088 -7.946 1.00 95.62 72 ASN A CA 1
ATOM 587 C C . ASN A 1 72 ? -2.907 3.345 -7.196 1.00 95.62 72 ASN A C 1
ATOM 589 O O . ASN A 1 72 ? -3.046 4.365 -6.519 1.00 95.62 72 ASN A O 1
ATOM 593 N N . LEU A 1 73 ? -3.867 2.418 -7.278 1.00 95.94 73 LEU A N 1
ATOM 594 C CA . LEU A 1 73 ? -5.130 2.530 -6.551 1.00 95.94 73 LEU A CA 1
ATOM 595 C C . LEU A 1 73 ? -4.905 2.543 -5.033 1.00 95.94 73 LEU A C 1
ATOM 597 O O . LEU A 1 73 ? -5.463 3.396 -4.342 1.00 95.94 73 LEU A O 1
ATOM 601 N N . ILE A 1 74 ? -4.080 1.630 -4.514 1.00 96.75 74 ILE A N 1
ATOM 602 C CA . ILE A 1 74 ? -3.783 1.550 -3.077 1.00 96.75 74 ILE A CA 1
ATOM 603 C C . ILE A 1 74 ? -3.088 2.831 -2.600 1.00 96.75 74 ILE A C 1
ATOM 605 O O . ILE A 1 74 ? -3.529 3.425 -1.614 1.00 96.75 74 ILE A O 1
ATOM 609 N N . ILE A 1 75 ? -2.059 3.293 -3.319 1.00 96.69 75 ILE A N 1
ATOM 610 C CA . ILE A 1 75 ? -1.341 4.541 -3.009 1.00 96.69 75 ILE A CA 1
ATOM 611 C C . ILE A 1 75 ? -2.321 5.723 -2.989 1.00 96.69 75 ILE A C 1
ATOM 613 O O . ILE A 1 75 ? -2.343 6.500 -2.035 1.00 96.69 75 ILE A O 1
ATOM 617 N N . CYS A 1 76 ? -3.196 5.820 -3.994 1.00 95.62 76 CYS A N 1
ATOM 618 C CA . CYS A 1 76 ? -4.197 6.878 -4.100 1.00 95.62 76 CYS A CA 1
ATOM 619 C C . CYS A 1 76 ? -5.183 6.875 -2.922 1.00 95.62 76 CYS A C 1
ATOM 621 O O . CYS A 1 76 ? -5.457 7.930 -2.346 1.00 95.62 76 CYS A O 1
ATOM 623 N N . LEU A 1 77 ? -5.689 5.706 -2.517 1.00 95.56 77 LEU A N 1
ATOM 624 C CA . LEU A 1 77 ? -6.584 5.593 -1.363 1.00 95.56 77 LEU A CA 1
ATOM 625 C C . LEU A 1 77 ? -5.886 6.039 -0.073 1.00 95.56 77 LEU A C 1
ATOM 627 O O . LEU A 1 77 ? -6.444 6.835 0.682 1.00 95.56 77 LEU A O 1
ATOM 631 N N . VAL A 1 78 ? -4.653 5.593 0.166 1.00 95.62 78 VAL A N 1
ATOM 632 C CA . VAL A 1 78 ? -3.884 6.004 1.350 1.00 95.62 78 VAL A CA 1
ATOM 633 C C . VAL A 1 78 ? -3.638 7.516 1.356 1.00 95.62 78 VAL A C 1
ATOM 635 O O . VAL A 1 78 ? -3.932 8.190 2.345 1.00 95.62 78 VAL A O 1
ATOM 638 N N . ALA A 1 79 ? -3.145 8.068 0.251 1.00 93.75 79 ALA A N 1
ATOM 639 C CA . ALA A 1 79 ? -2.734 9.464 0.196 1.00 93.75 79 ALA A CA 1
ATOM 640 C C . ALA A 1 79 ? -3.919 10.443 0.158 1.00 93.75 79 ALA A C 1
ATOM 642 O O . ALA A 1 79 ? -3.913 11.462 0.853 1.00 93.75 79 ALA A O 1
ATOM 643 N N . ARG A 1 80 ? -4.948 10.147 -0.649 1.00 92.62 80 ARG A N 1
ATOM 644 C CA . ARG A 1 80 ? -6.075 11.059 -0.896 1.00 92.62 80 ARG A CA 1
ATOM 645 C C . ARG A 1 80 ? -7.274 10.775 -0.005 1.00 92.62 80 ARG A C 1
ATOM 647 O O . ARG A 1 80 ? -7.794 11.707 0.598 1.00 92.62 80 ARG A O 1
ATOM 654 N N . TYR A 1 81 ? -7.712 9.518 0.098 1.00 93.25 81 TYR A N 1
ATOM 655 C CA . TYR A 1 81 ? -8.901 9.182 0.889 1.00 93.25 81 TYR A CA 1
ATOM 656 C C . TYR A 1 81 ? -8.606 9.187 2.392 1.00 93.25 81 TYR A C 1
ATOM 658 O O . TYR A 1 81 ? -9.372 9.773 3.156 1.00 93.25 81 TYR A O 1
ATOM 666 N N . PHE A 1 82 ? -7.484 8.605 2.823 1.00 93.69 82 PHE A N 1
ATOM 667 C CA . PHE A 1 82 ? -7.047 8.620 4.227 1.00 93.69 82 PHE A CA 1
ATOM 668 C C . PHE A 1 82 ? -6.150 9.810 4.587 1.00 93.69 82 PHE A C 1
ATOM 670 O O . PHE A 1 82 ? -5.644 9.880 5.706 1.00 93.69 82 PHE A O 1
ATOM 677 N N . GLU A 1 83 ? -5.985 10.755 3.659 1.00 90.44 83 GLU A N 1
ATOM 678 C CA . GLU A 1 8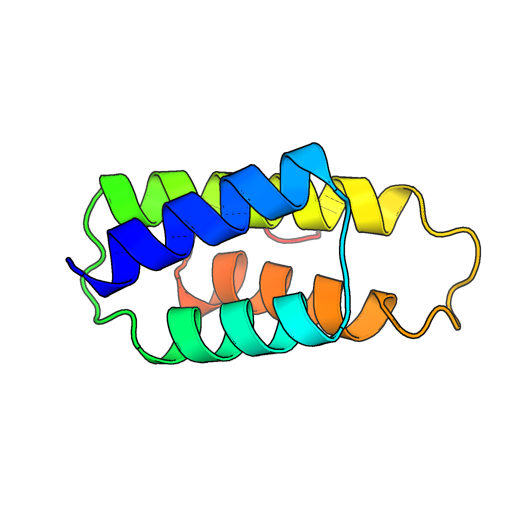3 ? -5.333 12.050 3.881 1.00 90.44 83 GLU A CA 1
ATOM 679 C C . GLU A 1 83 ? -3.873 11.946 4.363 1.00 90.44 83 GLU A C 1
ATOM 681 O O . GLU A 1 83 ? -3.339 12.877 4.965 1.00 90.44 83 GLU A O 1
ATOM 686 N N . GLN A 1 84 ? -3.187 10.844 4.042 1.00 86.56 84 GLN A N 1
ATOM 687 C CA . GLN A 1 84 ? -1.745 10.686 4.262 1.00 86.56 84 GLN A CA 1
ATOM 688 C C . GLN A 1 84 ? -0.970 11.381 3.126 1.00 86.56 84 GLN A C 1
ATOM 690 O O . GLN A 1 84 ? -0.279 10.749 2.328 1.00 86.56 84 GLN A O 1
ATOM 695 N N . ARG A 1 85 ? -1.188 12.695 2.984 1.00 76.06 85 ARG A N 1
ATOM 696 C CA . ARG A 1 85 ? -0.807 13.490 1.800 1.00 76.06 85 ARG A CA 1
ATOM 697 C C . ARG A 1 85 ? 0.698 13.587 1.564 1.00 76.06 85 ARG A C 1
ATOM 699 O O . ARG A 1 85 ? 1.095 13.872 0.442 1.00 76.06 85 ARG A O 1
ATOM 706 N N . ASP A 1 86 ? 1.515 13.309 2.579 1.00 77.50 86 ASP A N 1
ATOM 707 C CA . ASP A 1 86 ? 2.972 13.186 2.461 1.00 77.50 86 ASP A CA 1
ATOM 708 C C . ASP A 1 86 ? 3.414 12.054 1.514 1.00 77.50 86 ASP A C 1
ATOM 710 O O . ASP A 1 86 ? 4.580 11.985 1.140 1.00 77.50 86 ASP A O 1
ATOM 714 N N . LEU A 1 87 ? 2.482 11.185 1.109 1.00 71.88 87 LEU A N 1
ATOM 715 C CA . LEU A 1 87 ? 2.722 10.007 0.276 1.00 71.88 87 LEU A CA 1
ATOM 716 C C . LEU A 1 87 ? 2.059 10.079 -1.104 1.00 71.88 87 LEU A C 1
ATOM 718 O O . LEU A 1 87 ? 2.083 9.092 -1.836 1.00 71.88 87 LEU A O 1
ATOM 722 N N . ALA A 1 88 ? 1.413 11.196 -1.445 1.00 64.56 88 ALA A N 1
ATOM 723 C CA . ALA A 1 88 ? 0.842 11.365 -2.775 1.00 64.56 88 ALA A CA 1
ATOM 724 C C . ALA A 1 88 ? 1.966 11.475 -3.811 1.00 64.56 88 ALA A C 1
ATOM 726 O O . ALA A 1 88 ? 2.894 12.261 -3.627 1.00 64.56 88 ALA A O 1
ATOM 727 N N . ASP A 1 89 ? 1.847 10.726 -4.908 1.00 60.12 89 ASP A N 1
ATOM 728 C CA . ASP A 1 89 ? 2.667 10.975 -6.091 1.00 60.12 89 ASP A CA 1
ATOM 729 C C . ASP A 1 89 ? 2.405 12.404 -6.583 1.00 60.12 89 ASP A C 1
ATOM 731 O O . ASP A 1 89 ? 1.244 12.803 -6.748 1.00 60.12 89 ASP A O 1
ATOM 735 N N . SER A 1 90 ? 3.487 13.166 -6.752 1.00 49.78 90 SER A N 1
ATOM 736 C CA . SER A 1 90 ? 3.498 14.502 -7.354 1.00 49.78 90 SER A CA 1
ATOM 737 C C . SER A 1 90 ? 3.276 14.438 -8.856 1.00 49.78 90 SER A C 1
ATOM 739 O O . SER A 1 90 ? 3.958 13.595 -9.483 1.00 49.78 90 SER A O 1
#

Organism: NCBI:txid1093978

Foldseek 3Di:
DVLLVVLVVLLVVCVVPNDDPVSLVVLVVSLVPQDPPHDPSSLVSLVSLLVSLVVSLVPDPDPPPPCNVSSLVSLCCSCPVNVVVVSDDD

pLDDT: mean 92.26, std 7.97, range [49.78, 97.69]

Secondary structure (DSSP, 8-state):
-HHHHHHHHHHHHHHHH---HHHHHHHHHHHHHPPSSPPHHHHHHHHHHHHHHHHHHHT---TT-HHHHHHHHHHHIIIIIS--GGG---

Sequence (90 aa):
SQVTKVLEYHVNWLEATGFSRKQGRWFYALLANLQKPLMPEDCSWLRRLARLCSNIRAALESPEDPQLNELNLIICLVARYFEQRDLADS

Radius of gyration: 12.29 Å; chains: 1; bounding box: 24×27×35 Å